Protein AF-A0A7V8BKE3-F1 (afdb_monomer_lite)

Sequence (88 aa):
MLVELVRTLSRAYARARADIVTALRALASNATVSLESAAAVAAATDAYEQGSADFADCLLCTKAAMAGCEQVATFDRGMRSLPNVRLI

Structure (mmCIF, N/CA/C/O backbone):
data_AF-A0A7V8BKE3-F1
#
_entry.id   AF-A0A7V8BKE3-F1
#
loop_
_atom_site.group_PDB
_atom_site.id
_atom_site.type_symbol
_atom_site.label_atom_id
_atom_site.label_alt_id
_atom_site.label_comp_id
_atom_site.label_asym_id
_atom_site.label_entity_id
_atom_site.label_seq_id
_atom_site.pdbx_PDB_ins_code
_atom_site.Cartn_x
_atom_site.Cartn_y
_atom_site.Cartn_z
_atom_site.occupancy
_atom_site.B_iso_or_equiv
_atom_site.auth_seq_id
_atom_site.auth_comp_id
_atom_site.auth_asym_id
_atom_site.auth_atom_id
_atom_site.pdbx_PDB_model_num
ATOM 1 N N . MET A 1 1 ? 3.271 11.351 7.780 1.00 56.31 1 MET A N 1
ATOM 2 C CA . MET A 1 1 ? 4.449 10.754 8.455 1.00 56.31 1 MET A CA 1
ATOM 3 C C . MET A 1 1 ? 4.823 9.368 7.929 1.00 56.31 1 MET A C 1
ATOM 5 O O . MET A 1 1 ? 5.970 9.207 7.551 1.00 56.31 1 MET A O 1
ATOM 9 N N . LEU A 1 2 ? 3.915 8.381 7.862 1.00 60.44 2 LEU A N 1
ATOM 10 C CA . LEU A 1 2 ? 4.269 7.007 7.443 1.00 60.44 2 LEU A CA 1
ATOM 11 C C . LEU A 1 2 ? 4.774 6.906 5.987 1.00 60.44 2 LEU A C 1
ATOM 13 O O . LEU A 1 2 ? 5.734 6.196 5.714 1.00 60.44 2 LEU A O 1
ATOM 17 N N . VAL A 1 3 ? 4.166 7.660 5.066 1.0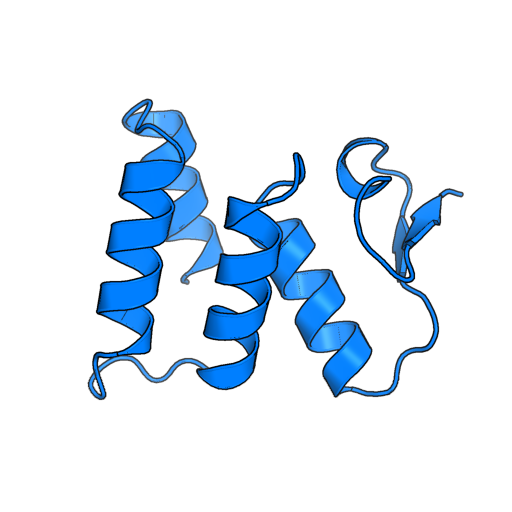0 62.88 3 VAL A N 1
ATOM 18 C CA . VAL A 1 3 ? 4.564 7.693 3.645 1.00 62.88 3 VAL A CA 1
ATOM 19 C C . VAL A 1 3 ? 6.010 8.167 3.466 1.00 62.88 3 VAL A C 1
ATOM 21 O O . VAL A 1 3 ? 6.774 7.542 2.740 1.00 62.88 3 VAL A O 1
ATOM 24 N N . GLU A 1 4 ? 6.417 9.214 4.183 1.00 65.75 4 GLU A N 1
ATOM 25 C CA . GLU A 1 4 ? 7.785 9.745 4.115 1.00 65.75 4 GLU A CA 1
ATOM 26 C C . GLU A 1 4 ? 8.813 8.789 4.742 1.00 65.75 4 GLU A C 1
ATOM 28 O O . GLU A 1 4 ? 9.937 8.683 4.250 1.00 65.75 4 GLU A O 1
ATOM 33 N N . LEU A 1 5 ? 8.424 8.023 5.770 1.00 64.06 5 LEU A N 1
ATOM 34 C CA . LEU A 1 5 ? 9.269 6.973 6.345 1.00 64.06 5 LEU A CA 1
ATOM 35 C C . LEU A 1 5 ? 9.511 5.835 5.342 1.00 64.06 5 LEU A C 1
ATOM 37 O O . LEU A 1 5 ? 10.658 5.448 5.128 1.00 64.06 5 LEU A O 1
ATOM 41 N N . VAL A 1 6 ? 8.460 5.337 4.679 1.00 61.47 6 VAL A N 1
ATOM 42 C CA . VAL A 1 6 ? 8.594 4.302 3.635 1.00 61.47 6 VAL A CA 1
ATOM 43 C C . VAL A 1 6 ? 9.422 4.815 2.462 1.00 61.47 6 VAL A C 1
ATOM 45 O O . VAL A 1 6 ? 10.329 4.127 1.999 1.00 61.47 6 VAL A O 1
ATOM 48 N N . ARG A 1 7 ? 9.174 6.052 2.022 1.00 61.22 7 ARG A N 1
ATOM 49 C CA . ARG A 1 7 ? 9.924 6.687 0.935 1.00 61.22 7 ARG A CA 1
ATOM 50 C C . ARG A 1 7 ? 11.409 6.834 1.277 1.00 61.22 7 ARG A C 1
ATOM 52 O O . ARG A 1 7 ? 12.252 6.603 0.411 1.00 61.22 7 ARG A O 1
ATOM 59 N N . THR A 1 8 ? 11.731 7.144 2.534 1.00 65.56 8 THR A N 1
ATOM 60 C CA . THR A 1 8 ? 13.112 7.202 3.037 1.00 65.56 8 THR A CA 1
ATOM 61 C C . THR A 1 8 ? 13.746 5.810 3.093 1.00 65.56 8 THR A C 1
ATOM 63 O O . THR A 1 8 ? 14.845 5.627 2.581 1.00 65.56 8 THR A O 1
ATOM 66 N N . LEU A 1 9 ? 13.062 4.798 3.634 1.00 58.72 9 LEU A N 1
ATOM 67 C CA . LEU A 1 9 ? 13.590 3.426 3.702 1.00 58.72 9 LEU A CA 1
ATOM 68 C C . LEU A 1 9 ? 13.776 2.788 2.315 1.00 58.72 9 LEU A C 1
ATOM 70 O O . LEU A 1 9 ? 14.762 2.092 2.080 1.00 58.72 9 LEU A O 1
ATOM 74 N N . SER A 1 10 ? 12.868 3.062 1.382 1.00 58.75 10 SER A N 1
ATOM 75 C CA . SER A 1 10 ? 12.932 2.564 0.006 1.00 58.75 10 SER A CA 1
ATOM 76 C C . SER A 1 10 ? 14.045 3.248 -0.798 1.00 58.75 10 SER A C 1
ATOM 78 O O . SER A 1 10 ? 14.871 2.572 -1.411 1.00 58.75 10 SER A O 1
ATOM 80 N N . ARG A 1 11 ? 14.137 4.589 -0.752 1.00 60.22 11 ARG A N 1
ATOM 81 C CA . ARG A 1 11 ? 15.105 5.345 -1.572 1.00 60.22 11 ARG A CA 1
ATOM 82 C C . ARG A 1 11 ? 16.495 5.484 -0.954 1.00 60.22 11 ARG A C 1
ATOM 84 O O . ARG A 1 11 ? 17.465 5.467 -1.701 1.00 60.22 11 ARG A O 1
ATOM 91 N N . ALA A 1 12 ? 16.609 5.651 0.364 1.00 51.16 12 ALA A N 1
ATOM 92 C CA . ALA A 1 12 ? 17.899 5.892 1.019 1.00 51.16 12 ALA A CA 1
ATOM 93 C C . ALA A 1 12 ? 18.622 4.597 1.424 1.00 51.16 12 ALA A C 1
ATOM 95 O O . ALA A 1 12 ? 19.845 4.599 1.514 1.00 51.16 12 ALA A O 1
ATOM 96 N N . TYR A 1 13 ? 17.889 3.496 1.638 1.00 50.47 13 TYR A N 1
ATOM 97 C CA . TYR A 1 13 ? 18.463 2.236 2.132 1.00 50.47 13 TYR A CA 1
ATOM 98 C C . TYR A 1 13 ? 18.346 1.053 1.160 1.00 50.47 13 TYR A C 1
ATOM 100 O O . TYR A 1 13 ? 18.797 -0.035 1.509 1.00 50.47 13 TYR A O 1
ATOM 108 N N . ALA A 1 14 ? 17.757 1.241 -0.033 1.00 57.38 14 ALA A N 1
ATOM 109 C CA . ALA A 1 14 ? 17.569 0.196 -1.053 1.00 57.38 14 ALA A CA 1
ATOM 110 C C . ALA A 1 14 ? 17.002 -1.123 -0.484 1.00 57.38 14 ALA A C 1
ATOM 112 O O . ALA A 1 14 ? 17.352 -2.220 -0.926 1.00 57.38 14 ALA A O 1
ATOM 113 N N . ARG A 1 15 ? 16.156 -1.021 0.549 1.00 58.62 15 ARG A N 1
ATOM 114 C CA . ARG A 1 15 ? 15.608 -2.182 1.251 1.00 58.62 15 ARG A CA 1
ATOM 115 C C . ARG A 1 15 ? 14.681 -2.958 0.326 1.00 58.62 15 ARG A C 1
ATOM 117 O O . ARG A 1 15 ? 13.873 -2.375 -0.397 1.00 58.62 15 ARG A O 1
ATOM 124 N N . ALA A 1 16 ? 14.778 -4.284 0.382 1.00 75.19 16 ALA A N 1
ATO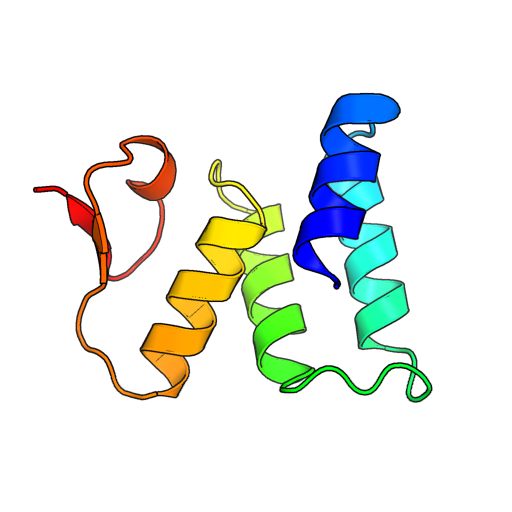M 125 C CA . ALA A 1 16 ? 13.892 -5.148 -0.375 1.00 75.19 16 ALA A CA 1
ATOM 126 C C . ALA A 1 16 ? 12.447 -4.946 0.097 1.00 75.19 16 ALA A C 1
ATOM 128 O O . ALA A 1 16 ? 12.178 -4.745 1.282 1.00 75.19 16 ALA A O 1
ATOM 129 N N . ARG A 1 17 ? 11.496 -5.042 -0.830 1.00 80.44 17 ARG A N 1
ATOM 130 C CA . ARG A 1 17 ? 10.066 -4.858 -0.555 1.00 80.44 17 ARG A CA 1
ATOM 131 C C . ARG A 1 17 ? 9.556 -5.702 0.618 1.00 80.44 17 ARG A C 1
ATOM 133 O O . ARG A 1 17 ? 8.775 -5.215 1.427 1.00 80.44 17 ARG A O 1
ATOM 140 N N . ALA A 1 18 ? 10.051 -6.933 0.739 1.00 80.75 18 ALA A N 1
ATOM 141 C CA . ALA A 1 18 ? 9.727 -7.847 1.834 1.00 80.75 18 ALA A CA 1
ATOM 142 C C . ALA A 1 18 ? 10.136 -7.300 3.216 1.00 80.75 18 ALA A C 1
ATOM 144 O O . ALA A 1 18 ? 9.401 -7.451 4.194 1.00 80.75 18 ALA A O 1
ATOM 145 N N . ASP A 1 19 ? 11.272 -6.606 3.301 1.00 79.81 19 ASP A N 1
ATOM 146 C CA . ASP A 1 19 ? 11.722 -5.977 4.543 1.00 79.81 19 ASP A CA 1
ATOM 147 C C . ASP A 1 19 ? 10.830 -4.786 4.914 1.00 79.81 19 ASP A C 1
ATOM 149 O O . ASP A 1 19 ? 10.498 -4.588 6.084 1.00 79.81 19 ASP A O 1
ATOM 153 N N . ILE A 1 20 ? 10.410 -4.008 3.910 1.00 81.38 20 ILE A N 1
ATOM 154 C CA . ILE A 1 20 ? 9.493 -2.875 4.087 1.00 81.38 20 ILE A CA 1
ATOM 155 C C . ILE A 1 20 ? 8.128 -3.380 4.571 1.00 81.38 20 ILE A C 1
ATOM 157 O O . ILE A 1 20 ? 7.590 -2.840 5.534 1.00 81.38 20 ILE A O 1
ATOM 161 N N . VAL A 1 21 ? 7.598 -4.449 3.969 1.00 85.56 21 VAL A N 1
ATOM 162 C CA . VAL A 1 21 ? 6.351 -5.102 4.405 1.00 85.56 21 VAL A CA 1
ATOM 163 C C . VAL A 1 21 ? 6.461 -5.601 5.846 1.00 85.56 21 VAL A C 1
ATOM 165 O O . VAL A 1 21 ? 5.558 -5.368 6.647 1.00 85.56 21 VAL A O 1
ATOM 168 N N . THR A 1 22 ? 7.580 -6.232 6.208 1.00 83.75 22 THR A N 1
ATOM 169 C CA . THR A 1 22 ? 7.816 -6.709 7.580 1.00 83.75 22 THR A CA 1
ATOM 170 C C . THR A 1 22 ? 7.799 -5.553 8.583 1.00 83.75 22 THR A C 1
ATOM 172 O O . THR A 1 22 ? 7.130 -5.636 9.614 1.00 83.75 22 THR A O 1
ATOM 175 N N . ALA A 1 23 ? 8.469 -4.442 8.262 1.00 81.50 23 ALA A N 1
ATOM 176 C CA . ALA A 1 23 ? 8.466 -3.244 9.098 1.00 81.50 23 ALA A CA 1
ATOM 177 C C . ALA A 1 23 ? 7.067 -2.606 9.198 1.00 81.50 23 ALA A C 1
ATOM 179 O O . ALA A 1 23 ? 6.643 -2.226 10.289 1.00 81.50 23 ALA A O 1
ATOM 180 N N . LEU A 1 24 ? 6.327 -2.526 8.087 1.00 79.88 24 LEU A N 1
ATOM 181 C CA . LEU A 1 24 ? 4.959 -2.000 8.055 1.00 79.88 24 LEU A CA 1
ATOM 182 C C . LEU A 1 24 ? 4.001 -2.840 8.904 1.00 79.88 24 LEU A C 1
ATOM 184 O O . LEU A 1 24 ? 3.238 -2.275 9.687 1.00 79.88 24 LEU A O 1
ATOM 188 N N . ARG A 1 25 ? 4.082 -4.173 8.815 1.00 83.38 25 ARG A N 1
ATOM 189 C CA . ARG A 1 25 ? 3.297 -5.094 9.651 1.00 83.38 25 ARG A CA 1
ATOM 190 C C . ARG A 1 25 ? 3.621 -4.918 11.133 1.00 83.38 25 ARG A C 1
ATOM 192 O O . ARG A 1 25 ? 2.704 -4.806 11.944 1.00 83.38 25 ARG A O 1
ATOM 199 N N . ALA A 1 26 ? 4.904 -4.816 11.483 1.00 79.81 26 ALA A N 1
ATOM 200 C CA . ALA A 1 26 ? 5.326 -4.569 12.859 1.00 79.8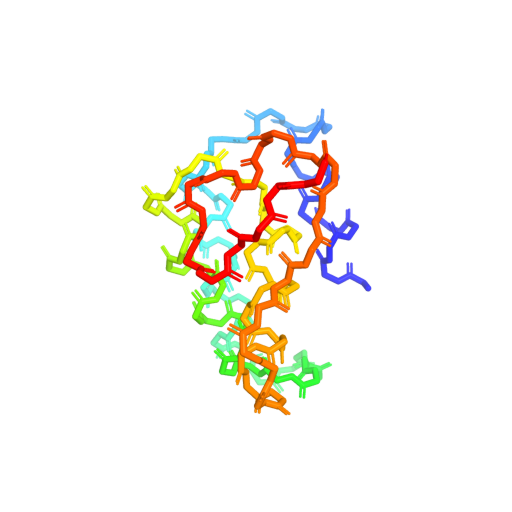1 26 ALA A CA 1
ATOM 201 C C . ALA A 1 26 ? 4.774 -3.235 13.394 1.00 79.81 26 ALA A C 1
ATOM 203 O O . ALA A 1 26 ? 4.221 -3.200 14.492 1.00 79.81 26 ALA A O 1
ATOM 204 N N . LEU A 1 27 ? 4.845 -2.160 12.601 1.00 73.56 27 LEU A N 1
ATOM 205 C CA . LEU A 1 27 ? 4.315 -0.844 12.970 1.00 73.56 27 LEU A CA 1
ATOM 206 C C . LEU A 1 27 ? 2.786 -0.837 13.097 1.00 73.56 27 LEU A C 1
ATOM 208 O O . LEU A 1 27 ? 2.268 -0.276 14.056 1.00 73.56 27 LEU A O 1
ATOM 212 N N . ALA A 1 28 ? 2.069 -1.484 12.174 1.00 71.31 28 ALA A N 1
ATOM 213 C CA . ALA A 1 28 ? 0.610 -1.590 12.215 1.00 71.31 28 ALA A CA 1
ATOM 214 C C . ALA A 1 28 ? 0.112 -2.423 13.409 1.00 71.31 28 ALA A C 1
ATOM 216 O O . ALA A 1 28 ? -0.964 -2.156 13.937 1.00 71.31 28 ALA A O 1
ATOM 217 N N . SER A 1 29 ? 0.905 -3.404 13.856 1.00 70.94 29 SER A N 1
ATOM 218 C CA . SER A 1 29 ? 0.618 -4.209 15.053 1.00 70.94 29 SER A CA 1
ATOM 219 C C . SER A 1 29 ? 0.945 -3.499 16.374 1.00 70.94 29 SER A C 1
ATOM 221 O O . SER A 1 29 ? 0.568 -3.980 17.443 1.00 70.94 29 SER A O 1
ATOM 223 N N . ASN A 1 30 ? 1.648 -2.361 16.327 1.00 61.47 30 ASN A N 1
ATOM 224 C CA . ASN A 1 30 ? 2.104 -1.652 17.515 1.00 61.47 30 ASN A CA 1
ATOM 225 C C . ASN A 1 30 ? 1.135 -0.516 17.884 1.00 61.47 30 ASN A C 1
ATOM 227 O O . ASN A 1 30 ? 1.052 0.499 17.196 1.00 61.47 30 ASN A O 1
ATOM 231 N N . ALA A 1 31 ? 0.441 -0.666 19.016 1.00 52.91 31 ALA A N 1
ATOM 232 C CA . ALA A 1 31 ? -0.593 0.254 19.512 1.00 52.91 31 ALA A CA 1
ATOM 233 C C . ALA A 1 31 ? -0.095 1.672 19.882 1.00 52.91 31 ALA A C 1
ATOM 235 O O . ALA A 1 31 ? -0.882 2.511 20.314 1.00 52.91 31 ALA A O 1
ATOM 236 N N . THR A 1 32 ? 1.203 1.948 19.728 1.00 46.84 32 THR A N 1
ATOM 237 C CA . THR A 1 32 ? 1.839 3.219 20.112 1.00 46.84 32 THR A CA 1
ATOM 238 C C . THR A 1 32 ? 1.834 4.257 18.983 1.00 46.84 32 THR A C 1
ATOM 240 O O . THR A 1 32 ? 2.052 5.442 19.227 1.00 46.84 32 THR A O 1
ATOM 243 N N . VAL A 1 33 ? 1.576 3.846 17.736 1.00 49.34 33 VAL A N 1
ATOM 244 C CA . VAL A 1 33 ? 1.487 4.769 16.599 1.00 49.34 33 VAL A CA 1
ATOM 245 C C . VAL A 1 33 ? 0.017 5.081 16.349 1.00 49.34 33 VAL A C 1
ATOM 247 O O . VAL A 1 33 ? -0.740 4.211 15.926 1.00 49.34 33 VAL A O 1
ATOM 250 N N . SER A 1 34 ? -0.392 6.332 16.577 1.00 49.12 34 SER A N 1
ATOM 251 C CA . SER A 1 34 ? -1.710 6.822 16.154 1.00 49.12 34 SER A CA 1
ATOM 252 C C . SER A 1 34 ? -1.738 6.916 14.625 1.00 49.12 34 SER A C 1
ATOM 254 O O . SER A 1 34 ? -1.482 7.958 14.020 1.00 49.12 34 SER A O 1
ATOM 256 N N . LEU A 1 35 ? -1.927 5.770 13.976 1.00 57.34 35 LEU A N 1
ATOM 257 C CA . LEU A 1 35 ? -2.221 5.681 12.557 1.00 57.34 35 LEU A CA 1
ATOM 258 C C . LEU A 1 35 ? -3.708 6.003 12.418 1.00 57.34 35 LEU A C 1
ATOM 260 O O . LEU A 1 35 ? -4.534 5.286 12.972 1.00 57.34 35 LEU A O 1
ATOM 264 N N . GLU A 1 36 ? -4.050 7.051 11.662 1.00 56.22 36 GLU A N 1
ATOM 265 C CA . GLU A 1 36 ? -5.445 7.468 11.404 1.00 56.22 36 GLU A CA 1
ATOM 266 C C . GLU A 1 36 ? -6.373 6.313 10.984 1.00 56.22 36 GLU A C 1
ATOM 268 O O . GLU A 1 36 ? -7.586 6.416 11.125 1.00 56.22 36 GLU A O 1
ATOM 273 N N . SER A 1 37 ? -5.821 5.213 10.459 1.00 70.69 37 SER A N 1
ATOM 274 C CA . SER A 1 37 ? -6.532 3.948 10.298 1.00 70.69 37 SER A CA 1
ATOM 275 C C . SER A 1 37 ? -5.536 2.791 10.182 1.00 70.69 37 SER A C 1
ATOM 277 O O . SER A 1 37 ? -4.953 2.565 9.119 1.00 70.69 37 SER A O 1
ATOM 279 N N . ALA A 1 38 ? -5.329 2.042 11.270 1.00 76.94 38 ALA A N 1
ATOM 280 C CA . ALA A 1 38 ? -4.510 0.824 11.256 1.00 76.94 38 ALA A CA 1
ATOM 281 C C . ALA A 1 38 ? -5.024 -0.200 10.222 1.00 76.94 38 ALA A C 1
ATOM 283 O O . ALA A 1 38 ? -4.230 -0.848 9.544 1.00 76.94 38 ALA A O 1
ATOM 284 N N . ALA A 1 39 ? -6.346 -0.267 10.029 1.00 82.19 39 ALA A N 1
ATOM 285 C CA . ALA A 1 39 ? -6.977 -1.094 9.003 1.00 82.19 39 ALA A CA 1
ATOM 286 C C . ALA A 1 39 ? -6.577 -0.667 7.580 1.00 82.19 39 ALA A C 1
ATOM 288 O O . ALA A 1 39 ? -6.250 -1.519 6.756 1.00 82.19 39 ALA A O 1
ATOM 289 N N . ALA A 1 40 ? -6.528 0.642 7.302 1.00 84.12 40 ALA A N 1
ATOM 290 C CA . ALA A 1 40 ? -6.075 1.142 6.004 1.00 84.12 40 ALA A CA 1
ATOM 291 C C . ALA A 1 40 ? -4.594 0.825 5.758 1.00 84.12 40 ALA A C 1
ATOM 293 O O . ALA A 1 40 ? -4.212 0.488 4.643 1.00 84.12 40 ALA A O 1
ATOM 294 N N . VAL A 1 41 ? -3.755 0.909 6.795 1.00 85.38 41 VAL A N 1
ATOM 295 C CA . VAL A 1 41 ? -2.326 0.576 6.683 1.00 85.38 41 VAL A CA 1
ATOM 296 C C . VAL A 1 41 ? -2.123 -0.917 6.441 1.00 85.38 41 VAL A C 1
ATOM 298 O O . VAL A 1 41 ? -1.304 -1.274 5.597 1.00 85.38 41 VAL A O 1
ATOM 301 N N . ALA A 1 42 ? -2.877 -1.785 7.118 1.00 87.00 42 ALA A N 1
ATOM 302 C CA . ALA A 1 42 ? -2.821 -3.227 6.895 1.00 87.00 42 ALA A CA 1
ATOM 303 C C . ALA A 1 42 ? -3.228 -3.591 5.456 1.00 87.00 42 ALA A C 1
ATOM 305 O O . ALA A 1 42 ? -2.436 -4.191 4.734 1.00 87.00 42 ALA A O 1
ATOM 306 N N . ALA A 1 43 ? -4.392 -3.120 4.996 1.00 88.50 43 ALA A N 1
ATOM 307 C CA . ALA A 1 43 ? -4.868 -3.388 3.638 1.00 88.50 43 ALA A CA 1
ATOM 308 C C . ALA A 1 43 ? -3.934 -2.809 2.555 1.00 88.50 43 ALA A C 1
ATOM 310 O O . ALA A 1 43 ? -3.651 -3.466 1.552 1.00 88.50 43 ALA A O 1
ATOM 311 N N . ALA A 1 44 ? -3.377 -1.616 2.780 1.00 88.81 44 ALA A N 1
ATOM 312 C CA . ALA A 1 44 ? -2.372 -1.041 1.891 1.00 88.81 44 ALA A CA 1
ATOM 313 C C . ALA A 1 44 ? -1.064 -1.844 1.882 1.00 88.81 44 ALA A C 1
ATOM 315 O O . ALA A 1 44 ? -0.403 -1.915 0.849 1.00 88.81 44 ALA A O 1
ATOM 316 N N . THR A 1 45 ? -0.686 -2.449 3.012 1.00 89.19 45 THR A N 1
ATOM 317 C CA . THR A 1 45 ? 0.505 -3.303 3.112 1.00 89.19 45 THR A CA 1
ATOM 318 C C . THR A 1 45 ? 0.323 -4.587 2.312 1.00 89.19 45 THR A C 1
ATOM 320 O O . THR A 1 45 ? 1.250 -4.980 1.612 1.00 89.19 45 THR A O 1
ATOM 323 N N . ASP A 1 46 ? -0.863 -5.194 2.337 1.00 90.38 46 ASP A N 1
ATOM 324 C CA . ASP A 1 46 ? -1.154 -6.390 1.538 1.00 90.38 46 ASP A CA 1
ATOM 325 C C . ASP A 1 46 ? -1.154 -6.074 0.032 1.00 90.38 46 ASP A C 1
ATOM 327 O O . ASP A 1 46 ? -0.527 -6.784 -0.758 1.00 90.38 46 ASP A O 1
ATOM 331 N N . ALA A 1 47 ? -1.760 -4.951 -0.371 1.00 89.00 47 ALA A N 1
ATOM 332 C CA . ALA A 1 47 ? -1.705 -4.477 -1.756 1.00 89.00 47 ALA A CA 1
ATOM 333 C C . ALA A 1 47 ? -0.264 -4.154 -2.199 1.00 89.00 47 ALA A C 1
ATOM 335 O O . ALA A 1 47 ? 0.149 -4.496 -3.311 1.00 89.00 47 ALA A O 1
ATOM 336 N N . TYR A 1 48 ? 0.524 -3.543 -1.311 1.00 89.00 48 TYR A N 1
ATOM 337 C CA . TYR A 1 48 ? 1.936 -3.269 -1.545 1.00 89.00 48 TYR A CA 1
ATOM 338 C C . TYR A 1 48 ? 2.801 -4.526 -1.507 1.00 89.00 48 TYR A C 1
ATOM 340 O O . TYR A 1 48 ? 3.870 -4.513 -2.084 1.00 89.00 48 TYR A O 1
ATOM 348 N N . GLU A 1 49 ? 2.415 -5.622 -0.867 1.00 89.88 49 GLU A N 1
ATOM 349 C CA . GLU A 1 49 ? 3.192 -6.863 -0.945 1.00 89.88 49 GLU A CA 1
ATOM 350 C C . GLU A 1 49 ? 3.008 -7.520 -2.320 1.00 89.88 49 GLU A C 1
ATOM 352 O O . GLU A 1 49 ? 3.986 -7.924 -2.953 1.00 89.88 49 GLU A O 1
ATOM 357 N N . GLN A 1 50 ? 1.767 -7.537 -2.815 1.00 87.00 50 GLN A N 1
ATOM 358 C CA . GLN A 1 50 ? 1.353 -8.284 -4.007 1.00 87.00 50 GLN A CA 1
ATOM 359 C C . GLN A 1 50 ? 1.511 -7.513 -5.329 1.00 87.00 50 GLN A C 1
ATOM 361 O O . GLN A 1 50 ? 1.646 -8.127 -6.385 1.00 87.00 50 GLN A O 1
ATOM 366 N N . GLY A 1 51 ? 1.461 -6.176 -5.298 1.00 85.00 51 GLY A N 1
ATOM 367 C CA . GLY A 1 51 ? 1.367 -5.342 -6.506 1.00 85.00 51 GLY A CA 1
ATOM 368 C C . GLY A 1 51 ? 2.712 -4.926 -7.106 1.00 85.00 51 GLY A C 1
ATOM 369 O O . GLY A 1 51 ? 3.745 -5.498 -6.815 1.00 85.00 51 GLY A O 1
ATOM 370 N N . SER A 1 52 ? 2.743 -3.866 -7.904 1.00 84.81 52 SER A N 1
ATOM 371 C CA . SER A 1 52 ? 3.992 -3.190 -8.320 1.00 84.81 52 SER A CA 1
ATOM 372 C C . SER A 1 52 ? 4.004 -1.706 -7.957 1.00 84.81 52 SER A C 1
ATOM 374 O O . SER A 1 52 ? 5.018 -1.038 -8.134 1.00 84.81 52 SER A O 1
ATOM 376 N N . ALA A 1 53 ? 2.868 -1.197 -7.476 1.00 86.94 53 ALA A N 1
ATOM 377 C CA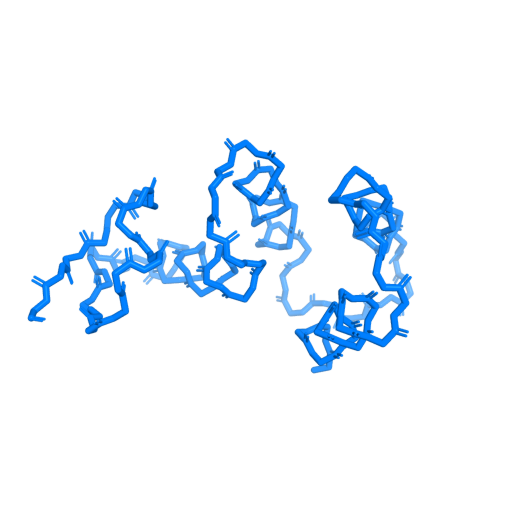 . ALA A 1 53 ? 2.692 0.187 -7.073 1.00 86.94 53 ALA A CA 1
ATOM 378 C C . ALA A 1 53 ? 3.487 0.508 -5.800 1.00 86.94 53 ALA A C 1
ATOM 380 O O . ALA A 1 53 ? 3.860 -0.398 -5.037 1.00 86.94 53 ALA A O 1
ATOM 381 N N . ASP A 1 54 ? 3.742 1.796 -5.570 1.00 86.19 54 ASP A N 1
ATOM 382 C CA . ASP A 1 54 ? 4.370 2.242 -4.333 1.00 86.19 54 ASP A CA 1
ATOM 383 C C . ASP A 1 54 ? 3.376 2.126 -3.166 1.00 86.19 54 ASP A C 1
ATOM 385 O O . ASP A 1 54 ? 2.153 2.085 -3.340 1.00 86.19 54 ASP A O 1
ATOM 389 N N . PHE A 1 55 ? 3.887 2.067 -1.941 1.00 85.12 55 PHE A N 1
ATOM 390 C CA . PHE A 1 55 ? 3.042 1.948 -0.755 1.00 85.12 55 PHE A CA 1
ATOM 391 C C . PHE A 1 55 ? 2.113 3.161 -0.598 1.00 85.12 55 PHE A C 1
ATOM 393 O O . PHE A 1 55 ? 0.974 3.018 -0.155 1.00 85.12 55 PHE A O 1
ATOM 400 N N . ALA A 1 56 ? 2.576 4.353 -0.991 1.00 85.06 56 ALA A N 1
ATOM 401 C CA . ALA A 1 56 ? 1.771 5.572 -0.969 1.00 85.06 56 ALA A CA 1
ATOM 402 C C . ALA A 1 56 ? 0.520 5.450 -1.853 1.00 85.06 56 ALA A C 1
ATOM 404 O O . ALA A 1 56 ? -0.574 5.814 -1.420 1.00 85.06 56 ALA A O 1
ATOM 405 N N . ASP A 1 57 ? 0.677 4.870 -3.043 1.00 88.75 57 ASP A N 1
ATOM 406 C CA . ASP A 1 57 ? -0.411 4.635 -3.992 1.00 88.75 57 ASP A CA 1
ATOM 407 C C . ASP A 1 57 ? -1.400 3.606 -3.445 1.00 88.75 57 ASP A C 1
ATOM 409 O O . ASP A 1 57 ? -2.614 3.817 -3.467 1.00 88.75 57 ASP A O 1
ATOM 413 N N . CYS A 1 58 ? -0.876 2.520 -2.865 1.00 90.69 58 CYS A N 1
ATOM 414 C CA . CYS A 1 58 ? -1.681 1.493 -2.207 1.00 90.69 58 CYS A CA 1
ATOM 415 C C . CYS A 1 58 ? -2.508 2.091 -1.055 1.00 90.69 58 CYS A C 1
ATOM 417 O O . CYS A 1 58 ? -3.701 1.802 -0.918 1.00 90.69 58 CYS A O 1
ATOM 419 N N . LEU A 1 59 ? -1.899 2.959 -0.241 1.00 88.19 59 LEU A N 1
ATOM 420 C CA . LEU A 1 59 ? -2.557 3.617 0.887 1.00 88.19 59 LEU A CA 1
ATOM 421 C C . LEU A 1 59 ? -3.616 4.624 0.434 1.00 88.19 59 LEU A C 1
ATOM 423 O O . LEU A 1 59 ? -4.694 4.675 1.030 1.00 88.19 59 LEU A O 1
ATOM 427 N N . LEU A 1 60 ? -3.336 5.395 -0.617 1.00 88.62 60 LEU A N 1
ATOM 428 C CA . LEU A 1 60 ? -4.292 6.326 -1.211 1.00 88.62 60 LEU A CA 1
ATOM 429 C C . LEU A 1 60 ? -5.534 5.587 -1.721 1.00 88.62 60 LEU A C 1
ATOM 431 O O . LEU A 1 60 ? -6.647 5.929 -1.322 1.00 88.62 60 LEU A O 1
ATOM 435 N N . CYS A 1 61 ? -5.347 4.553 -2.546 1.00 90.69 61 CYS A N 1
ATOM 436 C CA . CYS A 1 61 ? -6.447 3.752 -3.088 1.00 90.69 61 CYS A CA 1
ATOM 437 C C . CYS A 1 61 ? -7.257 3.071 -1.983 1.00 90.69 61 CYS A C 1
ATOM 439 O O . CYS A 1 61 ? -8.486 3.082 -2.025 1.00 90.69 61 CYS A O 1
ATOM 441 N N . THR A 1 62 ? -6.584 2.546 -0.957 1.00 90.69 62 THR A N 1
ATOM 442 C CA . THR A 1 62 ? -7.251 1.934 0.199 1.00 90.69 62 THR A CA 1
ATOM 443 C C . THR A 1 62 ? -8.106 2.952 0.950 1.00 90.69 62 THR A C 1
ATOM 445 O O . THR A 1 62 ? -9.279 2.695 1.216 1.00 90.69 62 THR A O 1
ATOM 448 N N . LYS A 1 63 ? -7.560 4.136 1.259 1.00 88.75 63 LYS A N 1
ATOM 449 C CA . LYS A 1 63 ? -8.314 5.200 1.940 1.00 88.75 63 LYS A CA 1
ATOM 450 C C . LYS A 1 63 ? -9.498 5.688 1.102 1.00 88.75 63 LYS A C 1
ATOM 452 O O . LYS A 1 63 ? -10.577 5.874 1.654 1.00 88.75 63 LYS A O 1
ATOM 457 N N . ALA A 1 64 ? -9.316 5.856 -0.208 1.00 88.81 64 ALA A N 1
ATOM 458 C CA . ALA A 1 64 ? -10.390 6.245 -1.118 1.00 88.81 64 ALA A CA 1
ATOM 459 C C . ALA A 1 64 ? -11.519 5.200 -1.132 1.00 88.81 64 ALA A C 1
ATOM 461 O O . ALA A 1 64 ? -12.684 5.554 -0.965 1.00 88.81 64 ALA A O 1
ATOM 462 N N . ALA A 1 65 ? -11.178 3.912 -1.231 1.00 90.06 65 ALA A N 1
ATOM 463 C CA . ALA A 1 65 ? -12.156 2.828 -1.176 1.00 90.06 65 ALA A CA 1
ATOM 464 C C . ALA A 1 65 ? -12.906 2.791 0.169 1.00 90.06 65 ALA A C 1
ATOM 466 O O . ALA A 1 65 ? -14.129 2.681 0.192 1.00 90.06 65 ALA A O 1
ATOM 467 N N . MET A 1 66 ? -12.199 2.952 1.293 1.00 89.00 66 MET A N 1
ATOM 468 C CA . MET A 1 66 ? -12.816 3.010 2.627 1.00 89.00 66 MET A CA 1
ATOM 469 C C . MET A 1 66 ? -13.714 4.240 2.826 1.00 89.00 66 MET A C 1
ATOM 471 O O . MET A 1 66 ? -14.648 4.187 3.620 1.00 89.00 66 MET A O 1
ATOM 475 N N . ALA A 1 67 ? -13.452 5.332 2.105 1.00 88.31 67 ALA A N 1
ATOM 476 C CA . ALA A 1 67 ? -14.299 6.522 2.081 1.00 88.31 67 ALA A CA 1
ATOM 477 C C . ALA A 1 67 ? -15.504 6.394 1.124 1.00 88.31 67 ALA A C 1
ATOM 479 O O . ALA A 1 67 ? -16.273 7.343 0.988 1.00 88.31 67 ALA A O 1
ATOM 480 N N . GLY A 1 68 ? -15.676 5.244 0.460 1.00 90.50 68 GLY A N 1
ATOM 481 C CA . GLY A 1 68 ? -16.764 4.999 -0.488 1.00 90.50 68 GLY A CA 1
ATOM 482 C C . GLY A 1 68 ? -16.529 5.585 -1.882 1.00 90.50 68 GLY A C 1
ATOM 483 O O . GLY A 1 68 ? -17.467 5.668 -2.670 1.00 90.50 68 GLY A O 1
ATOM 484 N N . CYS A 1 69 ? -15.302 6.000 -2.214 1.00 91.06 69 CYS A N 1
ATOM 485 C CA . CYS A 1 69 ? -14.986 6.442 -3.568 1.00 91.06 69 CYS A CA 1
ATOM 486 C C . CYS A 1 69 ? -14.994 5.248 -4.532 1.00 91.06 69 CYS A C 1
ATOM 488 O O . CYS A 1 69 ? -14.285 4.264 -4.320 1.00 91.06 69 CYS A O 1
ATOM 490 N N . GLU A 1 70 ? -15.744 5.367 -5.628 1.00 89.12 70 GLU A N 1
ATOM 491 C CA . GLU A 1 70 ? -15.860 4.298 -6.626 1.00 89.12 70 GLU A CA 1
ATOM 492 C C . GLU A 1 70 ? -14.576 4.100 -7.436 1.00 89.12 70 GLU A C 1
ATOM 494 O O . GLU A 1 70 ? -14.236 2.969 -7.773 1.00 89.12 70 GLU A O 1
ATOM 499 N N . GLN A 1 71 ? -13.867 5.187 -7.762 1.00 90.25 71 GLN A N 1
ATOM 500 C CA . GLN A 1 71 ? -12.639 5.165 -8.557 1.00 90.25 71 GLN A CA 1
ATOM 501 C C . GLN A 1 71 ? -11.668 6.279 -8.146 1.00 90.25 71 GLN A C 1
ATOM 503 O O . GLN A 1 71 ? -12.080 7.388 -7.806 1.00 90.25 71 GLN A O 1
ATOM 508 N N . VAL A 1 72 ? -10.369 5.998 -8.260 1.00 91.44 72 VAL A N 1
ATOM 509 C CA . VAL A 1 72 ? -9.285 6.983 -8.167 1.00 91.44 72 VAL A CA 1
ATOM 510 C C . VAL A 1 72 ? -8.801 7.308 -9.575 1.00 91.44 72 VAL A C 1
ATOM 512 O O . VAL A 1 72 ? -8.265 6.448 -10.270 1.00 91.44 72 VAL A O 1
ATOM 515 N N . ALA A 1 73 ? -8.993 8.553 -10.000 1.00 91.31 73 ALA A N 1
ATOM 516 C CA . ALA A 1 73 ? -8.440 9.058 -11.249 1.00 91.31 73 ALA A CA 1
ATOM 517 C C . ALA A 1 73 ? -6.975 9.483 -11.059 1.00 91.31 73 ALA A C 1
ATOM 519 O O . ALA A 1 73 ? -6.674 10.236 -10.134 1.00 91.31 73 ALA A O 1
ATOM 520 N N . THR A 1 74 ? -6.068 9.030 -11.926 1.00 89.94 74 THR A N 1
ATOM 521 C CA . THR A 1 74 ? -4.635 9.365 -11.844 1.00 89.94 74 THR A CA 1
ATOM 522 C C . THR A 1 74 ? -3.976 9.427 -13.219 1.00 89.94 74 THR A C 1
ATOM 524 O O . THR A 1 74 ? -4.384 8.733 -14.145 1.00 89.94 74 THR A O 1
ATOM 527 N N . PHE A 1 75 ? -2.929 10.242 -13.342 1.00 89.94 75 PHE A N 1
ATOM 528 C CA . PHE A 1 75 ? -2.036 10.262 -14.508 1.00 89.94 75 PHE A CA 1
ATOM 529 C C . PHE A 1 75 ? -0.836 9.314 -14.332 1.00 89.94 75 PHE A C 1
ATOM 531 O O . PHE A 1 75 ? -0.060 9.101 -15.267 1.00 89.94 75 PHE A O 1
ATOM 538 N N . ASP A 1 76 ? -0.655 8.750 -13.132 1.00 85.94 76 ASP A N 1
ATOM 539 C CA . ASP A 1 76 ? 0.466 7.869 -12.830 1.00 85.94 76 ASP A CA 1
ATOM 540 C C . ASP A 1 76 ? 0.203 6.442 -13.319 1.00 85.94 76 ASP A C 1
ATOM 542 O O . ASP A 1 76 ? -0.600 5.686 -12.768 1.00 85.94 76 ASP A O 1
ATOM 546 N N . ARG A 1 77 ? 0.954 6.041 -14.345 1.00 87.12 77 ARG A N 1
ATOM 547 C CA . ARG A 1 77 ? 0.904 4.690 -14.915 1.00 87.12 77 ARG A CA 1
ATOM 548 C C . ARG A 1 77 ? 1.336 3.605 -13.926 1.00 87.12 77 ARG A C 1
ATOM 550 O O . ARG A 1 77 ? 0.941 2.453 -14.113 1.0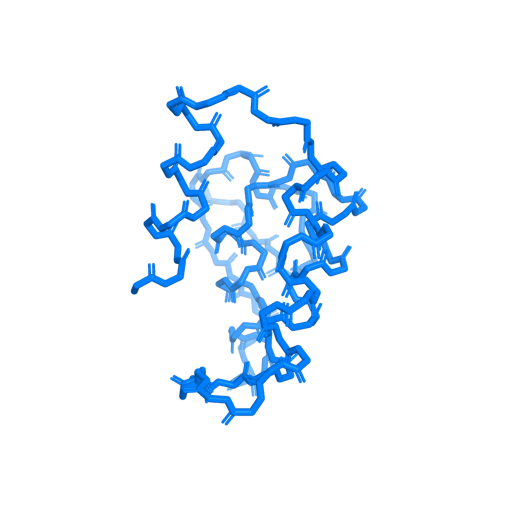0 87.12 77 ARG A O 1
ATOM 557 N N . GLY A 1 78 ? 2.104 3.948 -12.892 1.00 84.19 78 GLY A N 1
ATOM 558 C CA . GLY A 1 78 ? 2.505 3.038 -11.818 1.00 84.19 78 GLY A CA 1
ATOM 559 C C . GLY A 1 78 ? 1.322 2.488 -11.017 1.00 84.19 78 GLY A C 1
ATOM 560 O O . GLY A 1 78 ? 1.388 1.366 -10.517 1.00 84.19 78 GLY A O 1
ATOM 561 N N . MET A 1 79 ? 0.200 3.214 -10.992 1.00 89.25 79 MET A N 1
ATOM 562 C CA . MET A 1 79 ? -1.017 2.813 -10.284 1.00 89.25 79 MET A CA 1
ATOM 563 C C . MET A 1 79 ? -1.916 1.864 -11.092 1.00 89.25 79 MET A C 1
ATOM 565 O O . MET A 1 79 ? -2.949 1.429 -10.592 1.00 89.25 79 MET A O 1
ATOM 569 N N . ARG A 1 80 ? -1.553 1.509 -12.335 1.00 88.00 80 ARG A N 1
ATOM 570 C CA . ARG A 1 80 ? -2.407 0.705 -13.233 1.00 88.00 80 ARG A CA 1
ATOM 571 C C . ARG A 1 80 ? -2.778 -0.672 -12.674 1.00 88.00 80 ARG A C 1
ATOM 573 O O . ARG A 1 80 ? -3.809 -1.217 -13.052 1.00 88.00 80 ARG A O 1
ATOM 580 N N . SER A 1 81 ? -1.922 -1.253 -11.835 1.00 87.50 81 SER A N 1
ATOM 581 C CA . SER A 1 81 ? -2.159 -2.564 -11.222 1.00 87.50 81 SER A CA 1
ATOM 582 C C . SER A 1 81 ? -3.079 -2.507 -10.000 1.00 87.50 81 SER A C 1
ATOM 584 O O . SER A 1 81 ? -3.471 -3.560 -9.501 1.00 87.50 81 SER A O 1
ATOM 586 N N . LEU A 1 82 ? -3.435 -1.311 -9.520 1.00 88.56 82 LEU A N 1
ATOM 587 C CA . LEU A 1 82 ? -4.288 -1.144 -8.351 1.00 88.56 82 LEU A CA 1
ATOM 588 C C . LEU A 1 82 ? -5.779 -1.217 -8.721 1.00 88.56 82 LEU A C 1
ATOM 590 O O . LEU A 1 82 ? -6.191 -0.719 -9.774 1.00 88.56 82 LEU A O 1
ATOM 594 N N . PRO A 1 83 ? -6.610 -1.819 -7.852 1.00 85.69 83 PRO A N 1
ATOM 595 C CA . PRO A 1 83 ? -8.045 -1.906 -8.077 1.00 85.69 83 PRO A CA 1
ATOM 596 C C . PRO A 1 83 ? -8.683 -0.515 -8.052 1.00 85.69 83 PRO A C 1
ATOM 598 O O . PRO A 1 83 ? -8.240 0.376 -7.328 1.00 85.69 83 PRO A O 1
ATOM 601 N N . ASN A 1 84 ? -9.761 -0.347 -8.820 1.00 89.38 84 ASN A N 1
ATOM 602 C CA . ASN A 1 84 ? -10.549 0.888 -8.876 1.00 89.38 84 ASN A CA 1
ATOM 603 C C . ASN A 1 84 ? -9.737 2.136 -9.273 1.00 89.38 84 ASN A C 1
ATOM 605 O O . ASN A 1 84 ? -10.111 3.258 -8.939 1.00 89.38 84 ASN A O 1
ATOM 609 N N . VAL A 1 85 ? -8.640 1.969 -10.016 1.00 91.50 85 VAL A N 1
ATOM 610 C CA . VAL A 1 85 ? -7.883 3.084 -10.594 1.00 91.50 85 VAL A CA 1
ATOM 611 C C . VAL A 1 85 ? -8.300 3.319 -12.043 1.00 91.50 85 VAL A C 1
ATOM 613 O O . VAL A 1 85 ? -8.318 2.400 -12.862 1.00 91.50 85 VAL A O 1
ATOM 616 N N . ARG A 1 86 ? -8.593 4.580 -12.373 1.00 92.56 86 ARG A N 1
ATOM 617 C CA . ARG A 1 86 ? -8.798 5.058 -13.742 1.00 92.56 86 ARG A CA 1
ATOM 618 C C . ARG A 1 86 ? -7.605 5.909 -14.158 1.00 92.56 86 ARG A C 1
ATOM 620 O O . ARG A 1 86 ? -7.367 6.967 -13.582 1.00 92.56 86 ARG A O 1
ATOM 627 N N . LEU A 1 87 ? -6.896 5.472 -15.195 1.00 89.62 87 LEU A N 1
ATOM 628 C CA . LEU A 1 87 ? -5.895 6.312 -15.846 1.00 89.62 87 LEU A CA 1
ATOM 629 C C . LEU A 1 87 ? -6.585 7.343 -16.741 1.00 89.62 87 LEU A C 1
ATOM 631 O O . LEU A 1 87 ? -7.460 6.972 -17.529 1.00 89.62 87 LEU A O 1
ATOM 635 N N . ILE A 1 88 ? -6.194 8.608 -16.594 1.00 87.12 88 ILE A N 1
ATOM 636 C CA . ILE A 1 88 ? -6.604 9.724 -17.462 1.00 87.12 88 ILE A CA 1
ATOM 637 C C . ILE A 1 88 ? -5.418 10.142 -18.332 1.00 87.12 88 ILE A C 1
ATOM 639 O O . ILE A 1 88 ? -4.266 10.027 -17.857 1.00 87.12 88 ILE A O 1
#

Radius of gyration: 12.84 Å; chains: 1; bounding box: 35×19×38 Å

Secondary structure (DSSP, 8-state):
-HHHHHHHHHHHH---HHHHHHHHHHHHT-TTS--TTHHHHHHHHHHHHHSSS-HHHHHHHHHHHHTT-S-EEES-GGGGGSTTEEE-

Foldseek 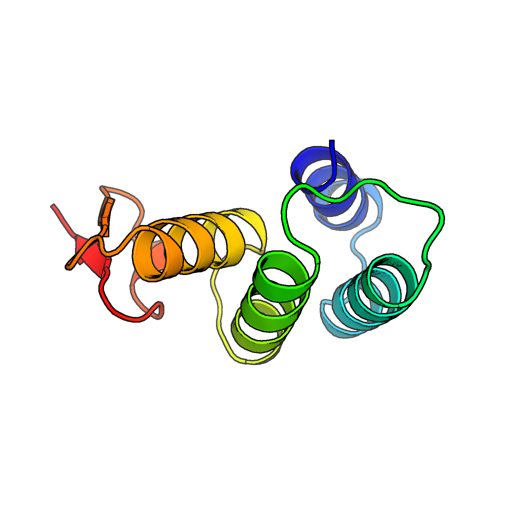3Di:
DVLVVLVCCCPVVVDDLVVSLVVLVVVLPDPPDVDVDSPLSNQLSVCSVPAQARSVLSSVLSVCVVVVNQADEDCDPSNVRPPRYDYD

pLDDT: mean 78.83, std 13.35, range [46.84, 92.56]